Protein AF-I0FEY0-F1 (afdb_monomer_lite)

InterPro domains:
  IPR004884 Protein of unknown function DUF261 [PF03196] (1-84)

Foldseek 3Di:
DPDPDDPPPPVVVCVVVVVPFVKDFDDPPDAADPQKKKWWWKAAPPDPDTDIWIGHNPDTPDDPPCCVVVVGDIHTDGMMMGGHD

Sequence (85 aa):
MRINCYILNLCRILSFFGIKRDVRVEDKDYKCLEDEFEISEVKTKNNIGSHFMATNNTEVLYDPLFLKDRGQEYHLKSKRIFRKI

Secondary structure (DSSP, 8-state):
-------TTHHHHHHHTT----EE---TT----TTEEEEEEEE-TT-SSEEEEEE-SS-EEE-TT-TTTTT---EEEEEEEEE--

Radius of gyration: 13.18 Å; chains: 1; bounding box: 32×25×38 Å

Organism: Borrelia crocidurae (strain Achema) (NCBI:txid1155096)

Structure (mmCIF, N/CA/C/O backbone):
data_AF-I0FEY0-F1
#
_entry.id   AF-I0FEY0-F1
#
loop_
_atom_site.group_PDB
_atom_site.id
_atom_site.type_symbol
_atom_site.label_atom_id
_atom_site.label_alt_id
_atom_site.label_comp_id
_atom_site.label_asym_id
_atom_site.label_entity_id
_atom_site.label_seq_id
_atom_site.pdbx_PDB_ins_code
_atom_site.Cartn_x
_atom_site.Cartn_y
_atom_site.Cartn_z
_atom_site.occupancy
_atom_site.B_iso_or_equiv
_atom_site.auth_seq_id
_atom_site.auth_comp_id
_atom_site.auth_asym_id
_atom_site.auth_atom_id
_atom_site.pdbx_PDB_model_num
ATOM 1 N N . MET A 1 1 ? 2.197 4.150 -27.449 1.00 36.97 1 MET A N 1
ATOM 2 C CA . MET A 1 1 ? 2.673 4.970 -26.313 1.00 36.97 1 MET A CA 1
ATOM 3 C C . MET A 1 1 ? 1.976 4.463 -25.053 1.00 36.97 1 MET A C 1
ATOM 5 O O . MET A 1 1 ? 0.766 4.615 -24.959 1.00 36.97 1 MET A O 1
ATOM 9 N N . ARG A 1 2 ? 2.669 3.750 -24.151 1.00 40.88 2 ARG A N 1
ATOM 10 C CA . ARG A 1 2 ? 2.068 3.305 -22.877 1.00 40.88 2 ARG A CA 1
ATOM 11 C C . ARG A 1 2 ? 1.982 4.523 -21.959 1.00 40.88 2 ARG A C 1
ATOM 13 O O . ARG A 1 2 ? 3.004 4.991 -21.468 1.00 40.88 2 ARG A O 1
ATOM 20 N N . ILE A 1 3 ? 0.782 5.071 -21.793 1.00 36.62 3 ILE A N 1
ATOM 21 C CA . ILE A 1 3 ? 0.511 6.097 -20.786 1.00 36.62 3 ILE A CA 1
ATOM 22 C C . ILE A 1 3 ? 0.583 5.381 -19.440 1.00 36.62 3 ILE A C 1
ATOM 24 O O . ILE A 1 3 ? -0.304 4.607 -19.090 1.00 36.62 3 ILE A O 1
ATOM 28 N N . ASN A 1 4 ? 1.680 5.575 -18.714 1.00 47.03 4 ASN A N 1
ATOM 29 C CA . ASN A 1 4 ? 1.754 5.171 -17.319 1.00 47.03 4 ASN A CA 1
ATOM 30 C C . ASN A 1 4 ? 0.766 6.060 -16.555 1.00 47.03 4 ASN A C 1
ATOM 32 O O . ASN A 1 4 ? 1.039 7.234 -16.312 1.00 47.03 4 ASN A O 1
ATOM 36 N N . CYS A 1 5 ? -0.418 5.530 -16.255 1.00 47.38 5 CYS A N 1
ATOM 37 C CA . CYS A 1 5 ? -1.413 6.224 -15.451 1.00 47.38 5 CYS A CA 1
ATOM 38 C C . CYS A 1 5 ? -0.906 6.291 -14.006 1.00 47.38 5 CYS A C 1
ATOM 40 O O . CYS A 1 5 ? -1.021 5.327 -13.252 1.00 47.38 5 CYS A O 1
ATOM 42 N N . TYR A 1 6 ? -0.310 7.417 -13.623 1.00 58.75 6 TYR A N 1
ATOM 43 C CA . TYR A 1 6 ? 0.030 7.683 -12.230 1.00 58.75 6 TYR A CA 1
ATOM 44 C C . TYR A 1 6 ? -1.233 8.111 -11.488 1.00 58.75 6 TYR A C 1
ATOM 46 O O . TYR A 1 6 ? -1.900 9.066 -11.889 1.00 58.75 6 TYR A O 1
ATOM 54 N N . ILE A 1 7 ? -1.559 7.429 -10.390 1.00 63.66 7 ILE A N 1
ATOM 55 C CA . ILE A 1 7 ? -2.591 7.897 -9.462 1.00 63.66 7 ILE A CA 1
ATOM 56 C C . ILE A 1 7 ? -1.999 9.089 -8.700 1.00 63.66 7 ILE A C 1
ATOM 58 O O . ILE A 1 7 ? -1.308 8.934 -7.694 1.00 63.66 7 ILE A O 1
ATOM 62 N N . LEU A 1 8 ? -2.229 10.298 -9.213 1.00 62.16 8 LEU A N 1
ATOM 63 C CA . LEU A 1 8 ? -1.847 11.537 -8.543 1.00 62.16 8 LEU A CA 1
ATOM 64 C C . LEU A 1 8 ? -2.701 11.684 -7.279 1.00 62.16 8 LEU A C 1
ATOM 66 O O . LEU A 1 8 ? -3.867 12.063 -7.345 1.00 62.16 8 LEU A O 1
ATOM 70 N N . ASN A 1 9 ? -2.097 11.387 -6.126 1.00 69.12 9 ASN A N 1
ATOM 71 C CA . ASN A 1 9 ? -2.694 11.532 -4.799 1.00 69.12 9 ASN A CA 1
ATOM 72 C C . ASN A 1 9 ? -3.882 10.583 -4.540 1.00 69.12 9 ASN A C 1
ATOM 74 O O . ASN A 1 9 ? -5.047 10.982 -4.490 1.00 69.12 9 ASN A O 1
ATOM 78 N N . LEU A 1 10 ? -3.551 9.310 -4.309 1.00 73.81 10 LEU A N 1
ATOM 79 C CA . LEU A 1 10 ? -4.500 8.249 -3.973 1.00 73.81 10 LEU A CA 1
ATOM 80 C C . LEU A 1 10 ? -5.445 8.630 -2.820 1.00 73.81 10 LEU A C 1
ATOM 82 O O . LEU A 1 10 ? -6.647 8.415 -2.928 1.00 73.81 10 LEU A O 1
ATOM 86 N N . CYS A 1 11 ? -4.937 9.252 -1.750 1.00 71.62 11 CYS A N 1
ATOM 87 C CA . CYS A 1 11 ? -5.765 9.690 -0.622 1.00 71.62 11 CYS A CA 1
ATOM 88 C C . CYS A 1 11 ? -6.853 10.682 -1.048 1.00 71.62 11 CYS A C 1
ATOM 90 O O . CYS A 1 11 ? -7.993 10.570 -0.602 1.00 71.62 11 CYS A O 1
ATOM 92 N N . ARG A 1 12 ? -6.524 11.638 -1.927 1.00 75.19 12 ARG A N 1
ATOM 93 C CA . ARG A 1 12 ? -7.498 12.604 -2.452 1.00 75.19 12 ARG A CA 1
ATOM 94 C C . ARG A 1 12 ? -8.574 11.915 -3.288 1.00 75.19 12 ARG A C 1
ATOM 96 O O . ARG A 1 12 ? -9.738 12.276 -3.168 1.00 75.19 12 ARG A O 1
ATOM 103 N N . ILE A 1 13 ? -8.197 10.928 -4.097 1.00 78.50 13 ILE A N 1
ATOM 104 C CA . ILE A 1 13 ? -9.131 10.167 -4.939 1.00 78.50 13 ILE A CA 1
ATOM 105 C C . ILE A 1 13 ? -10.062 9.311 -4.078 1.00 78.50 13 ILE A C 1
ATOM 107 O O . ILE A 1 13 ? -11.276 9.393 -4.229 1.00 78.50 13 ILE A O 1
ATOM 111 N N . LE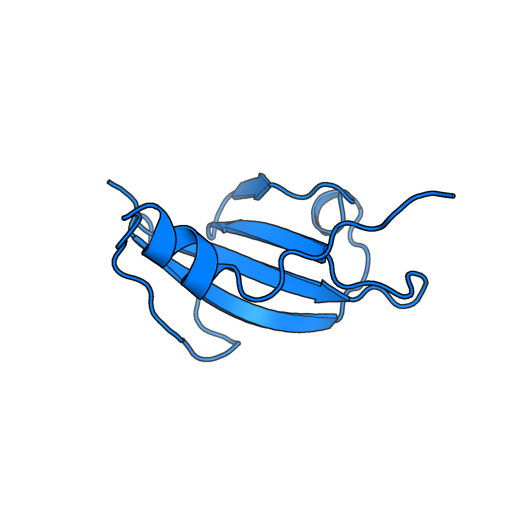U A 1 14 ? -9.514 8.550 -3.129 1.00 78.94 14 LEU A N 1
ATOM 112 C CA . LEU A 1 14 ? -10.312 7.750 -2.198 1.00 78.94 14 LEU A CA 1
ATOM 113 C C . LEU A 1 14 ? -11.277 8.637 -1.400 1.00 78.94 14 LEU A C 1
ATOM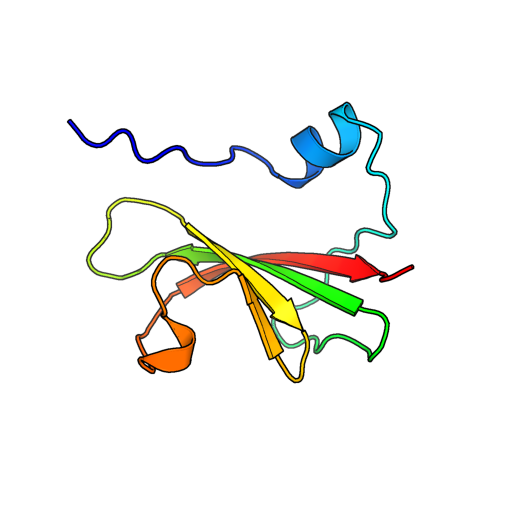 115 O O . LEU A 1 14 ? -12.467 8.341 -1.329 1.00 78.94 14 LEU A O 1
ATOM 119 N N . SER A 1 15 ? -10.796 9.776 -0.896 1.00 74.81 15 SER A N 1
ATOM 120 C CA . SER A 1 15 ? -11.628 10.761 -0.197 1.00 74.81 15 SER A CA 1
ATOM 121 C C . SER A 1 15 ? -12.742 11.333 -1.084 1.00 74.81 15 SER A C 1
ATOM 123 O O . SER A 1 15 ? -13.883 11.431 -0.633 1.00 74.81 15 SER A O 1
ATOM 125 N N . PHE A 1 16 ? -12.448 11.649 -2.352 1.00 80.44 16 PHE A N 1
ATOM 126 C CA . PHE A 1 16 ? -13.437 12.135 -3.323 1.00 80.44 16 PHE A CA 1
ATOM 127 C C . PHE A 1 16 ? -14.586 11.139 -3.530 1.00 80.44 16 PHE A C 1
ATOM 129 O O . PHE A 1 16 ? -15.743 11.545 -3.572 1.00 80.44 16 PHE A O 1
ATOM 136 N N . PHE A 1 17 ? -14.287 9.839 -3.582 1.00 80.75 17 PHE A N 1
ATOM 137 C CA . PHE A 1 17 ? -15.300 8.780 -3.675 1.00 80.75 17 PHE A CA 1
ATOM 138 C C . PHE A 1 17 ? -15.942 8.409 -2.328 1.00 80.75 17 PHE A C 1
ATOM 140 O O . PHE A 1 17 ? -1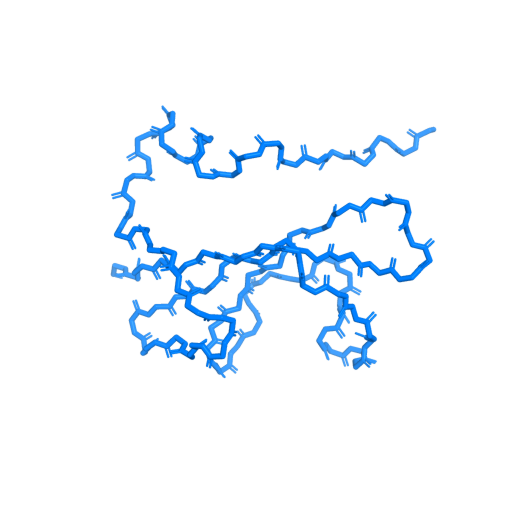6.658 7.416 -2.238 1.00 80.75 17 PHE A O 1
ATOM 147 N N . GLY A 1 18 ? -15.688 9.171 -1.259 1.00 70.75 18 GLY A N 1
ATOM 148 C CA . GLY A 1 18 ? -16.228 8.881 0.069 1.00 70.75 18 GLY A CA 1
ATOM 149 C C . GLY A 1 18 ? -15.602 7.656 0.741 1.00 70.75 18 GLY A C 1
ATOM 150 O O . GLY A 1 18 ? -16.079 7.225 1.789 1.00 70.75 18 GLY A O 1
ATOM 151 N N . ILE A 1 19 ? -14.505 7.120 0.196 1.00 74.44 19 ILE A N 1
ATOM 152 C CA . ILE A 1 19 ? -13.712 6.047 0.801 1.00 74.44 19 ILE A CA 1
ATOM 153 C C . ILE A 1 19 ? -12.837 6.678 1.894 1.00 74.44 19 ILE A C 1
ATOM 155 O O . ILE A 1 19 ? -11.623 6.840 1.767 1.00 74.44 19 ILE A O 1
ATOM 159 N N . LYS A 1 20 ? -13.493 7.082 2.984 1.00 65.06 20 LYS A N 1
ATOM 160 C CA . LYS A 1 20 ? -12.885 7.606 4.210 1.00 65.06 20 LYS A CA 1
ATOM 161 C C . LYS A 1 20 ? -12.581 6.445 5.151 1.00 65.06 20 LYS A C 1
ATOM 163 O O . LYS A 1 20 ? -13.206 6.301 6.196 1.00 65.06 20 LYS A O 1
ATOM 168 N N . ARG A 1 21 ? -11.674 5.557 4.744 1.00 67.50 21 ARG A N 1
ATOM 169 C CA . ARG A 1 21 ? -11.124 4.580 5.695 1.00 67.50 21 ARG A CA 1
ATOM 170 C C . ARG A 1 21 ? -10.281 5.326 6.734 1.00 67.50 21 ARG A C 1
ATOM 172 O O . ARG A 1 21 ? -9.910 6.476 6.507 1.00 67.50 21 ARG A O 1
ATOM 179 N N . ASP A 1 22 ? -10.005 4.689 7.864 1.00 75.69 22 ASP A N 1
ATOM 180 C CA . ASP A 1 22 ? -9.064 5.188 8.874 1.00 75.69 22 ASP A CA 1
ATOM 181 C C . ASP A 1 22 ? -7.653 5.192 8.255 1.00 75.69 22 ASP A C 1
ATOM 183 O O . ASP A 1 22 ? -6.926 4.201 8.319 1.00 75.69 22 ASP A O 1
ATOM 187 N N . VAL A 1 23 ? -7.357 6.252 7.489 1.00 77.81 23 VAL A N 1
ATOM 188 C CA . VAL A 1 23 ? -6.115 6.419 6.732 1.00 77.81 23 VAL A CA 1
ATOM 189 C C . VAL A 1 23 ? -5.113 7.150 7.604 1.00 77.81 23 VAL A C 1
ATOM 191 O O . VAL A 1 23 ? -5.322 8.317 7.943 1.00 77.81 23 VAL A O 1
ATOM 194 N N . ARG A 1 24 ? -3.986 6.499 7.886 1.00 83.38 24 ARG A N 1
ATOM 195 C CA . ARG A 1 24 ? -2.896 7.073 8.676 1.00 83.38 24 ARG A CA 1
ATOM 196 C C . ARG A 1 24 ? -1.615 7.222 7.868 1.00 83.38 24 ARG A C 1
ATOM 198 O O . ARG A 1 24 ? -1.335 6.472 6.926 1.00 83.38 24 ARG A O 1
ATOM 205 N N . VAL A 1 25 ? -0.847 8.244 8.234 1.00 82.75 25 VAL A N 1
ATOM 206 C CA . VAL A 1 25 ? 0.552 8.386 7.835 1.00 82.75 25 VAL A CA 1
ATOM 207 C C . VAL A 1 25 ? 1.375 7.842 8.985 1.00 82.75 25 VAL A C 1
ATOM 209 O O . VAL A 1 25 ? 1.291 8.376 10.082 1.00 82.75 25 VAL A O 1
ATOM 212 N N . GLU A 1 26 ? 2.153 6.805 8.711 1.00 85.19 26 GLU A N 1
ATOM 213 C CA . GLU A 1 26 ? 3.006 6.156 9.702 1.00 85.19 26 GLU A CA 1
ATOM 214 C C . GLU A 1 26 ? 4.469 6.211 9.266 1.00 85.19 26 GLU A C 1
ATOM 216 O O . GLU A 1 26 ? 4.779 6.356 8.073 1.00 85.19 26 GLU A O 1
ATOM 221 N N . ASP A 1 27 ? 5.366 6.047 10.237 1.00 84.38 27 ASP A N 1
ATOM 222 C CA . ASP A 1 27 ? 6.801 5.917 9.999 1.00 84.38 27 ASP A CA 1
ATOM 223 C C . ASP A 1 27 ? 7.115 4.782 9.031 1.00 84.38 27 ASP A C 1
ATOM 225 O O . ASP A 1 27 ? 6.427 3.761 8.992 1.00 84.38 27 ASP A O 1
ATOM 229 N N . LYS A 1 28 ? 8.192 4.931 8.250 1.00 77.94 28 LYS A N 1
ATOM 230 C CA . LYS A 1 28 ? 8.575 3.966 7.201 1.00 77.94 28 LYS A CA 1
ATOM 231 C C . LYS A 1 28 ? 8.702 2.533 7.715 1.00 77.94 28 LYS A C 1
ATOM 233 O O . LYS A 1 28 ? 8.327 1.621 6.983 1.00 77.94 28 LYS A O 1
ATOM 238 N N . ASP A 1 29 ? 9.109 2.362 8.966 1.00 84.69 29 ASP A N 1
ATOM 239 C CA . ASP A 1 29 ? 9.336 1.056 9.590 1.00 84.69 29 ASP A CA 1
ATOM 240 C C . ASP A 1 29 ? 8.089 0.472 10.271 1.00 84.69 29 ASP A C 1
ATOM 242 O O . ASP A 1 29 ? 8.113 -0.666 10.741 1.00 84.69 29 ASP A O 1
ATOM 246 N N . TYR A 1 30 ? 6.981 1.221 10.298 1.00 88.94 30 TYR A N 1
ATOM 247 C CA . TYR A 1 30 ? 5.704 0.727 10.802 1.00 88.94 30 TYR A CA 1
ATOM 248 C C . TYR A 1 30 ? 5.243 -0.510 10.026 1.00 88.94 30 TYR A C 1
ATOM 250 O O . TYR A 1 30 ? 5.248 -0.509 8.790 1.00 88.94 30 TYR A O 1
ATOM 258 N N . LYS A 1 31 ? 4.800 -1.534 10.759 1.00 87.94 31 LYS A N 1
ATOM 259 C CA . LYS A 1 31 ? 4.240 -2.778 10.226 1.00 87.94 31 LYS A CA 1
ATOM 260 C C . LYS A 1 31 ? 2.736 -2.797 10.478 1.00 87.94 31 LYS A C 1
ATOM 262 O O . LYS A 1 31 ? 2.319 -2.513 11.594 1.00 87.94 31 LYS A O 1
ATOM 267 N N . CYS A 1 32 ? 1.957 -3.165 9.463 1.00 90.00 32 CYS A N 1
ATOM 268 C CA . CYS A 1 32 ? 0.495 -3.219 9.546 1.00 90.00 32 CYS A CA 1
ATOM 269 C C . CYS A 1 32 ? 0.031 -4.151 10.671 1.00 90.00 32 CYS A C 1
ATOM 271 O O . CYS A 1 32 ? 0.599 -5.224 10.859 1.00 90.00 32 CYS A O 1
ATOM 273 N N . LEU A 1 33 ? -1.032 -3.796 11.378 1.00 90.81 33 LEU A N 1
ATOM 274 C CA . LEU A 1 33 ? -1.756 -4.738 12.234 1.00 90.81 33 LEU A CA 1
ATOM 275 C C . LEU A 1 33 ? -2.565 -5.744 11.389 1.00 90.81 33 LEU A C 1
ATOM 277 O O . LEU A 1 33 ? -2.664 -5.621 10.165 1.00 90.81 33 LEU A O 1
ATOM 281 N N . GLU A 1 34 ? -3.133 -6.775 12.023 1.00 88.00 34 GLU A N 1
ATOM 282 C CA . GLU A 1 34 ? -3.928 -7.804 11.323 1.00 88.00 34 GLU A CA 1
ATOM 283 C C . GLU A 1 34 ? -5.120 -7.206 10.563 1.00 88.00 34 GLU A C 1
ATOM 285 O O . GLU A 1 34 ? -5.422 -7.609 9.430 1.00 88.00 34 GLU A O 1
ATOM 290 N N . ASP A 1 35 ? -5.757 -6.200 11.162 1.00 88.69 35 ASP A N 1
ATOM 291 C CA . ASP A 1 35 ? -6.871 -5.444 10.606 1.00 88.69 35 ASP A CA 1
ATOM 292 C C . ASP A 1 35 ? -6.405 -4.258 9.756 1.00 88.69 35 ASP A C 1
ATOM 294 O O . ASP A 1 35 ? -7.178 -3.338 9.522 1.00 88.69 35 ASP A O 1
ATOM 298 N N . GLU A 1 36 ? -5.173 -4.264 9.248 1.00 91.19 36 GLU A N 1
ATOM 299 C CA . GLU A 1 36 ? -4.643 -3.187 8.419 1.00 91.19 36 GLU A CA 1
ATOM 300 C C . GLU A 1 36 ? -4.030 -3.682 7.110 1.00 91.19 36 GLU A C 1
ATOM 302 O O . GLU A 1 36 ? -3.688 -4.853 6.917 1.00 91.19 36 GLU A O 1
ATOM 307 N N . PHE A 1 37 ? -3.895 -2.749 6.175 1.00 90.88 37 PHE A N 1
ATOM 308 C CA . PHE A 1 37 ? -3.088 -2.908 4.980 1.00 90.88 37 PHE A CA 1
ATOM 309 C C . PHE A 1 37 ? -2.433 -1.581 4.594 1.00 90.88 37 PHE A C 1
ATOM 311 O O . PHE A 1 37 ? -2.931 -0.492 4.878 1.00 90.88 37 PHE A O 1
ATOM 318 N N . GLU A 1 38 ? -1.305 -1.687 3.912 1.00 91.19 38 GLU A N 1
ATOM 319 C CA . GLU A 1 38 ? -0.517 -0.579 3.408 1.00 91.19 38 GLU A CA 1
ATOM 320 C C . GLU A 1 38 ? -0.782 -0.407 1.915 1.00 91.19 38 GLU A C 1
ATOM 322 O O . GLU A 1 38 ? -0.800 -1.386 1.167 1.00 91.19 38 GLU A O 1
ATOM 327 N N . ILE A 1 39 ? -0.933 0.842 1.468 1.00 90.31 39 ILE A N 1
ATOM 328 C CA . ILE A 1 39 ? -0.726 1.198 0.064 1.00 90.31 39 ILE A CA 1
ATOM 329 C C . ILE A 1 39 ? 0.515 2.076 -0.041 1.00 90.31 39 ILE A C 1
ATOM 331 O O . ILE A 1 39 ? 0.602 3.138 0.584 1.00 90.31 39 ILE A O 1
ATOM 335 N N . SER A 1 40 ? 1.444 1.632 -0.878 1.00 88.56 40 SER A N 1
ATOM 336 C CA . SER A 1 40 ? 2.761 2.221 -1.050 1.00 88.56 40 SER A CA 1
ATOM 337 C C . SER A 1 40 ? 3.008 2.649 -2.483 1.00 88.56 40 SER A C 1
ATOM 339 O O . SER A 1 40 ? 2.797 1.892 -3.428 1.00 88.56 40 SER A O 1
ATOM 341 N N . GLU A 1 41 ? 3.484 3.878 -2.636 1.00 88.06 41 GLU A N 1
ATOM 342 C CA . GLU A 1 41 ? 4.039 4.394 -3.875 1.00 88.06 41 GLU A CA 1
ATOM 343 C C . GLU A 1 41 ? 5.521 4.020 -3.941 1.00 88.06 41 GLU A C 1
ATOM 345 O O . GLU A 1 41 ? 6.312 4.394 -3.071 1.00 88.06 41 GLU A O 1
ATOM 350 N N . VAL A 1 42 ? 5.913 3.298 -4.984 1.00 87.56 42 VAL A N 1
ATOM 351 C CA . VAL A 1 42 ? 7.265 2.775 -5.171 1.00 87.56 42 VAL A CA 1
ATOM 352 C C . VAL A 1 42 ? 7.831 3.177 -6.527 1.00 87.56 42 VAL A C 1
ATOM 354 O O . VAL A 1 42 ? 7.102 3.347 -7.503 1.00 87.56 42 VAL A O 1
ATOM 357 N N . LYS A 1 43 ? 9.154 3.312 -6.604 1.00 89.00 43 LYS A N 1
ATOM 358 C CA . LYS A 1 43 ? 9.884 3.590 -7.845 1.00 89.00 43 LYS A CA 1
ATOM 359 C C . LYS A 1 43 ? 10.946 2.522 -8.081 1.00 89.00 43 LYS A C 1
ATOM 361 O O . LYS A 1 43 ? 11.757 2.259 -7.198 1.00 89.00 43 LYS A O 1
ATOM 366 N N . THR A 1 44 ? 10.982 1.941 -9.276 1.00 87.19 44 THR A N 1
ATOM 367 C CA . THR A 1 44 ? 12.046 1.010 -9.686 1.00 87.19 44 THR A CA 1
ATOM 368 C C . THR A 1 44 ? 13.155 1.763 -10.423 1.00 87.19 44 THR A C 1
ATOM 370 O O . THR A 1 44 ? 12.907 2.810 -11.021 1.00 87.19 44 THR A O 1
ATOM 373 N N . LYS A 1 45 ? 14.396 1.253 -10.391 1.00 81.12 45 LYS A N 1
ATOM 374 C CA . LYS A 1 45 ? 15.547 1.900 -11.061 1.00 81.12 45 LYS A CA 1
ATOM 375 C C . LYS A 1 45 ? 15.342 2.072 -12.576 1.00 81.12 45 LYS A C 1
ATOM 377 O O . LYS A 1 45 ? 15.794 3.065 -13.135 1.00 81.12 45 LYS A O 1
ATOM 382 N N . ASN A 1 46 ? 14.627 1.141 -13.214 1.00 75.50 46 ASN A N 1
ATOM 383 C CA . ASN A 1 46 ? 14.504 1.071 -14.675 1.00 75.50 46 ASN A CA 1
ATOM 384 C C . ASN A 1 46 ? 13.210 1.689 -15.231 1.00 75.50 46 ASN A C 1
ATOM 386 O O . ASN A 1 46 ? 13.105 1.851 -16.445 1.00 75.50 46 ASN A O 1
ATOM 390 N N . ASN A 1 47 ? 12.238 2.054 -14.383 1.00 69.69 47 ASN A N 1
ATOM 391 C CA . ASN A 1 47 ? 11.027 2.745 -14.830 1.00 69.69 47 ASN A CA 1
ATOM 392 C C . ASN A 1 47 ? 11.080 4.229 -14.466 1.00 69.69 47 ASN A C 1
ATOM 394 O O . ASN A 1 47 ? 11.412 4.629 -13.351 1.00 69.69 47 ASN A O 1
ATOM 398 N N . ILE A 1 48 ? 10.660 5.063 -15.416 1.00 69.88 48 ILE A N 1
ATOM 399 C CA . ILE A 1 48 ? 10.558 6.518 -15.235 1.00 69.88 48 ILE A CA 1
ATOM 400 C C . ILE A 1 48 ? 9.447 6.874 -14.220 1.00 69.88 48 ILE A C 1
ATOM 402 O O . ILE A 1 48 ? 9.439 7.967 -13.657 1.00 69.88 48 ILE A O 1
ATOM 406 N N . GLY A 1 49 ? 8.546 5.930 -13.937 1.00 75.12 49 GLY A N 1
ATOM 407 C CA . GLY A 1 49 ? 7.312 6.137 -13.195 1.00 75.12 49 GLY A CA 1
ATOM 408 C C . GLY A 1 49 ? 7.266 5.637 -11.752 1.00 75.12 49 GLY A C 1
ATOM 409 O O . GLY A 1 49 ? 8.017 4.744 -11.362 1.00 75.12 49 GLY A O 1
ATOM 410 N N . SER A 1 50 ? 6.327 6.198 -10.985 1.00 81.38 50 SER A N 1
ATOM 411 C CA . SER A 1 50 ? 5.862 5.624 -9.719 1.00 81.38 50 SER A CA 1
ATOM 412 C C . SER A 1 50 ? 4.819 4.532 -9.972 1.00 81.38 50 SER A C 1
ATOM 414 O O . SER A 1 50 ? 3.995 4.639 -10.881 1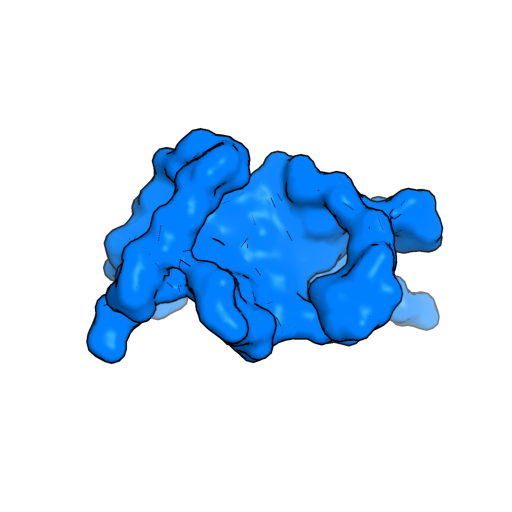.00 81.38 50 SER A O 1
ATOM 416 N N . HIS A 1 51 ? 4.819 3.507 -9.130 1.00 83.19 51 HIS A N 1
ATOM 417 C CA . HIS A 1 51 ? 3.841 2.426 -9.122 1.00 83.19 51 HIS A CA 1
ATOM 418 C C . HIS A 1 51 ? 3.216 2.320 -7.735 1.00 83.19 51 HIS A C 1
ATOM 420 O O . HIS A 1 51 ? 3.862 2.650 -6.746 1.00 83.19 51 HIS A O 1
ATOM 426 N N . PHE A 1 52 ? 1.971 1.859 -7.662 1.00 86.38 52 PHE A N 1
ATOM 427 C CA . PHE A 1 52 ? 1.323 1.576 -6.387 1.00 86.38 52 PHE A CA 1
ATOM 428 C C . PHE A 1 52 ? 1.311 0.078 -6.134 1.00 86.38 52 PHE A C 1
ATOM 430 O O . PHE A 1 52 ? 1.014 -0.703 -7.039 1.00 86.38 52 PHE A O 1
ATOM 437 N N . MET A 1 53 ? 1.617 -0.291 -4.900 1.00 89.81 53 MET A N 1
ATOM 438 C CA . MET A 1 53 ? 1.540 -1.648 -4.387 1.00 89.81 53 MET A CA 1
ATOM 439 C C . MET A 1 53 ? 0.676 -1.630 -3.129 1.00 89.81 53 MET A C 1
ATOM 441 O O . MET A 1 53 ? 0.741 -0.669 -2.362 1.00 89.81 53 MET A O 1
ATOM 445 N N . ALA A 1 54 ? -0.128 -2.667 -2.923 1.00 91.00 54 ALA A N 1
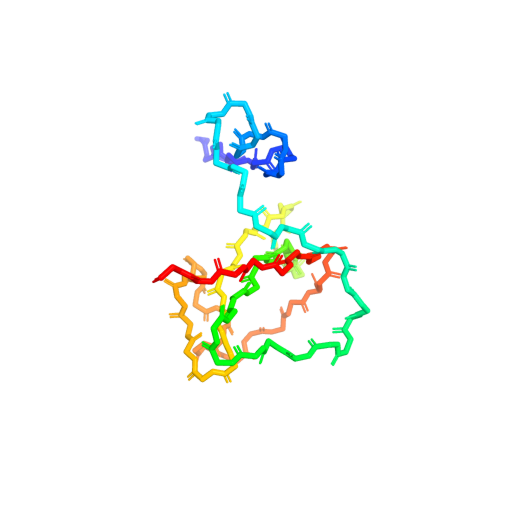ATOM 446 C CA . ALA A 1 54 ? -0.863 -2.874 -1.687 1.00 91.00 54 ALA A CA 1
ATOM 447 C C . ALA A 1 54 ? -0.438 -4.192 -1.044 1.00 91.00 54 ALA A C 1
ATOM 449 O O . ALA A 1 54 ? -0.436 -5.243 -1.687 1.00 91.00 54 ALA A O 1
ATOM 450 N N . THR A 1 55 ? -0.090 -4.138 0.233 1.00 91.06 55 THR A N 1
ATOM 451 C CA . THR A 1 55 ? 0.361 -5.298 1.006 1.00 91.06 55 THR A CA 1
ATOM 452 C C . THR A 1 55 ? -0.225 -5.232 2.403 1.00 91.06 55 THR A C 1
ATOM 454 O O . THR A 1 55 ? -0.451 -4.147 2.928 1.00 91.06 55 THR A O 1
ATOM 457 N N . ASN A 1 56 ? -0.419 -6.376 3.039 1.00 88.31 56 ASN A N 1
ATOM 458 C CA . ASN A 1 56 ? -0.488 -6.448 4.496 1.00 88.31 56 ASN A CA 1
ATOM 459 C C . ASN A 1 56 ? 0.789 -7.157 5.000 1.00 88.31 56 ASN A C 1
ATOM 461 O O . ASN A 1 56 ? 1.669 -7.485 4.202 1.00 88.31 56 ASN A O 1
ATOM 465 N N . ASN A 1 57 ? 0.941 -7.361 6.311 1.00 81.19 57 ASN A N 1
ATOM 466 C CA . ASN A 1 57 ? 2.155 -7.993 6.848 1.00 81.19 57 ASN A CA 1
ATOM 467 C C . ASN A 1 57 ? 2.417 -9.412 6.316 1.00 81.19 57 ASN A C 1
ATOM 469 O O . ASN A 1 57 ? 3.562 -9.859 6.349 1.00 81.19 57 ASN A O 1
ATOM 473 N N . THR A 1 58 ? 1.382 -10.120 5.868 1.00 83.06 58 THR A N 1
ATOM 474 C CA . THR A 1 58 ? 1.437 -11.543 5.511 1.00 83.06 58 THR A CA 1
ATOM 475 C C . THR A 1 58 ? 1.282 -11.796 4.012 1.00 83.06 58 THR A C 1
ATOM 477 O O . THR A 1 58 ? 1.693 -12.845 3.529 1.00 83.06 58 THR A O 1
ATOM 480 N N . GLU A 1 59 ? 0.707 -10.856 3.264 1.00 88.06 59 GLU A N 1
ATOM 481 C CA . GLU A 1 59 ? 0.224 -11.064 1.901 1.00 88.06 59 GLU A CA 1
ATOM 482 C C . GLU A 1 59 ? 0.445 -9.837 1.013 1.00 88.06 59 GLU A C 1
ATOM 484 O O . GLU A 1 59 ? 0.346 -8.676 1.432 1.00 88.06 59 GLU A O 1
ATOM 489 N N . VAL A 1 60 ? 0.664 -10.110 -0.271 1.00 90.00 60 VAL A N 1
ATOM 490 C CA . VAL A 1 60 ? 0.640 -9.107 -1.332 1.00 90.00 60 VAL A CA 1
ATOM 491 C C . VAL A 1 60 ? -0.778 -9.038 -1.889 1.00 90.00 60 VAL A C 1
ATOM 493 O O . VAL A 1 60 ? -1.239 -9.960 -2.554 1.00 90.00 60 VAL A O 1
ATOM 496 N N . LEU A 1 61 ? -1.478 -7.939 -1.613 1.00 89.81 61 LEU A N 1
ATOM 497 C CA . LEU A 1 61 ? -2.855 -7.728 -2.069 1.00 89.81 61 LEU A CA 1
ATOM 498 C C . LEU A 1 61 ? -2.894 -7.247 -3.523 1.00 89.81 61 LEU A C 1
ATOM 500 O O . LEU A 1 61 ? -3.814 -7.562 -4.273 1.00 89.81 61 LEU A O 1
ATOM 504 N N . TYR A 1 62 ? -1.902 -6.446 -3.912 1.00 89.75 62 TYR A N 1
ATOM 505 C CA . TYR A 1 62 ? -1.762 -5.903 -5.254 1.00 89.75 62 TYR A CA 1
ATOM 506 C C . TYR A 1 62 ? -0.306 -5.528 -5.519 1.00 89.75 62 TYR A C 1
ATOM 508 O O . TYR A 1 62 ? 0.224 -4.633 -4.869 1.00 89.75 62 TYR A O 1
ATOM 516 N N . ASP A 1 63 ? 0.324 -6.163 -6.502 1.00 87.12 63 ASP A N 1
ATOM 517 C CA . ASP A 1 63 ? 1.664 -5.813 -6.980 1.00 87.12 63 ASP A CA 1
ATOM 518 C C . ASP A 1 63 ? 1.740 -6.053 -8.495 1.00 87.12 63 ASP A C 1
ATOM 520 O O . ASP A 1 63 ? 2.066 -7.151 -8.948 1.00 87.12 63 ASP A O 1
ATOM 524 N N . PRO A 1 64 ? 1.414 -5.043 -9.317 1.00 82.25 64 PRO A N 1
ATOM 525 C CA . PRO A 1 64 ? 1.268 -5.225 -10.759 1.00 82.25 64 PRO A CA 1
ATOM 526 C C . PRO A 1 64 ? 2.599 -5.501 -11.465 1.00 82.25 64 PRO A C 1
ATOM 528 O O . PRO A 1 64 ? 2.610 -5.891 -12.632 1.00 82.25 64 PRO A O 1
ATOM 531 N N . LEU A 1 65 ? 3.724 -5.254 -10.790 1.00 84.31 65 LEU A N 1
ATOM 532 C CA . LEU A 1 65 ? 5.060 -5.495 -11.321 1.00 84.31 65 LEU A CA 1
ATOM 533 C C . LEU A 1 65 ? 5.715 -6.743 -10.719 1.00 84.31 65 LEU A C 1
ATOM 535 O O . LEU A 1 65 ? 6.837 -7.065 -11.115 1.00 84.31 65 LEU A O 1
ATOM 539 N N . PHE A 1 66 ? 5.021 -7.456 -9.825 1.00 85.81 66 PHE A N 1
ATOM 540 C CA . PHE A 1 66 ? 5.540 -8.624 -9.111 1.00 85.81 66 PHE A CA 1
ATOM 541 C C . PHE A 1 66 ? 6.888 -8.330 -8.428 1.00 85.81 66 PHE A C 1
ATOM 543 O O . PHE A 1 66 ? 7.791 -9.165 -8.436 1.00 85.81 66 PHE A O 1
ATOM 550 N N . LEU A 1 67 ? 7.057 -7.121 -7.887 1.00 86.69 67 LEU A N 1
ATOM 551 C CA . LEU A 1 67 ? 8.282 -6.673 -7.228 1.00 86.69 67 LEU A CA 1
ATOM 552 C C . LEU A 1 67 ? 8.622 -7.531 -6.009 1.00 86.69 67 LEU A C 1
ATOM 554 O O . LEU A 1 67 ? 9.776 -7.921 -5.849 1.00 86.69 67 LEU A O 1
ATOM 558 N N . LYS A 1 68 ? 7.629 -7.845 -5.168 1.00 84.75 68 LYS A N 1
ATOM 559 C CA . LYS A 1 68 ? 7.805 -8.696 -3.982 1.00 84.75 68 LYS A CA 1
ATOM 560 C C . LYS A 1 68 ? 8.131 -10.136 -4.375 1.00 84.75 68 LYS A C 1
ATOM 562 O O . LYS A 1 68 ? 9.162 -10.648 -3.949 1.00 84.75 68 LYS A O 1
ATOM 567 N N . ASP A 1 69 ? 7.314 -10.742 -5.236 1.00 84.56 69 ASP A N 1
ATOM 568 C CA . ASP A 1 69 ? 7.485 -12.130 -5.695 1.00 84.56 69 ASP A CA 1
ATOM 569 C C . ASP A 1 69 ? 8.824 -12.362 -6.404 1.00 84.56 69 ASP A C 1
ATOM 571 O O . ASP A 1 69 ? 9.447 -13.409 -6.248 1.00 84.56 69 ASP A O 1
ATOM 575 N N . ARG A 1 70 ? 9.297 -11.378 -7.178 1.00 87.38 70 ARG A N 1
ATOM 576 C CA . ARG A 1 70 ? 10.576 -11.465 -7.901 1.00 87.38 70 ARG A CA 1
ATOM 577 C C . ARG A 1 70 ? 11.778 -11.028 -7.067 1.00 87.38 70 ARG A C 1
ATOM 579 O O . ARG A 1 70 ? 12.893 -11.056 -7.583 1.00 87.38 70 ARG A O 1
ATOM 586 N N . GLY A 1 71 ? 11.569 -10.570 -5.830 1.00 86.56 71 GLY A N 1
ATOM 587 C CA . GLY A 1 71 ? 12.623 -9.974 -5.006 1.00 86.56 71 GLY A CA 1
ATOM 588 C C . GLY A 1 71 ? 13.284 -8.757 -5.664 1.00 86.56 71 GLY A C 1
ATOM 589 O O . GLY A 1 71 ? 14.469 -8.504 -5.455 1.00 86.56 71 GLY A O 1
ATOM 590 N N . GLN A 1 72 ? 12.553 -8.025 -6.508 1.00 88.56 72 GLN A N 1
ATOM 591 C CA . GLN A 1 72 ? 13.097 -6.897 -7.252 1.00 88.56 72 GLN A CA 1
ATOM 592 C C . GLN A 1 72 ? 13.218 -5.666 -6.351 1.00 88.56 72 GLN A C 1
ATOM 594 O O . GLN A 1 72 ? 12.259 -5.260 -5.698 1.00 88.56 72 GLN A O 1
ATOM 599 N N . GLU A 1 73 ? 14.381 -5.015 -6.368 1.00 89.88 73 GLU A N 1
ATOM 600 C CA . GLU A 1 73 ? 14.590 -3.777 -5.618 1.00 89.88 73 GLU A CA 1
ATOM 601 C C . GLU A 1 73 ? 13.690 -2.635 -6.112 1.00 89.88 73 GLU A C 1
ATOM 603 O O . GLU A 1 73 ? 13.609 -2.328 -7.309 1.00 89.88 73 GLU A O 1
ATOM 608 N N . TYR A 1 74 ? 13.084 -1.931 -5.159 1.00 89.94 74 TYR A N 1
ATOM 609 C CA . TYR A 1 74 ? 12.340 -0.701 -5.387 1.00 89.94 74 TYR A CA 1
ATOM 610 C C . TYR A 1 74 ? 12.583 0.298 -4.254 1.00 89.94 74 TYR A C 1
ATOM 612 O O . TYR A 1 74 ? 12.902 -0.058 -3.123 1.00 89.94 74 TYR A O 1
ATOM 620 N N . HIS A 1 75 ? 12.405 1.578 -4.560 1.00 89.81 75 HIS A N 1
ATOM 621 C CA . HIS A 1 75 ? 12.479 2.660 -3.591 1.00 89.81 75 HIS A CA 1
ATOM 622 C C . HIS A 1 75 ? 11.075 3.074 -3.163 1.00 89.81 75 HIS A C 1
ATOM 624 O O . HIS A 1 75 ? 10.272 3.490 -3.999 1.00 89.81 75 HIS A O 1
ATOM 630 N N . LEU A 1 76 ? 10.797 3.012 -1.862 1.00 88.12 76 LEU A N 1
ATOM 631 C CA . LEU A 1 76 ? 9.560 3.530 -1.286 1.00 88.12 76 LEU A CA 1
ATOM 632 C C . LEU A 1 76 ? 9.552 5.067 -1.327 1.00 88.12 76 LEU A C 1
ATOM 634 O O . LEU A 1 76 ? 10.440 5.717 -0.769 1.00 88.12 76 LEU A O 1
ATOM 638 N N . LYS A 1 77 ? 8.546 5.650 -1.981 1.00 86.81 77 LYS A N 1
ATOM 639 C CA . LYS A 1 77 ? 8.329 7.101 -2.075 1.00 86.81 77 LYS A CA 1
ATOM 640 C C . LYS A 1 77 ? 7.379 7.600 -1.001 1.00 86.81 77 LYS A C 1
ATOM 642 O O . LYS A 1 77 ? 7.698 8.559 -0.301 1.00 86.81 77 LYS A O 1
ATOM 647 N N . SER A 1 78 ? 6.233 6.949 -0.869 1.00 85.00 78 SER A N 1
ATOM 648 C CA . SER A 1 78 ? 5.227 7.278 0.131 1.00 85.00 78 SER A CA 1
ATOM 649 C C . SER A 1 78 ? 4.468 6.018 0.533 1.00 85.00 78 SER A C 1
ATOM 651 O O . SER A 1 78 ? 4.368 5.086 -0.259 1.00 85.00 78 SER A O 1
ATOM 653 N N . LYS A 1 79 ? 3.951 5.987 1.764 1.00 87.75 79 LYS A N 1
ATOM 654 C CA . LYS A 1 79 ? 3.083 4.911 2.248 1.00 87.75 79 LYS A CA 1
ATOM 655 C C . LYS A 1 79 ? 1.920 5.451 3.062 1.00 87.75 79 LYS A C 1
ATOM 657 O O . LYS A 1 79 ? 2.022 6.531 3.656 1.00 87.75 79 LYS A O 1
ATOM 662 N N . ARG A 1 80 ? 0.810 4.722 3.059 1.00 88.12 80 ARG A N 1
ATOM 663 C CA . ARG A 1 80 ? -0.402 5.022 3.828 1.00 88.12 80 ARG A CA 1
ATOM 664 C C . ARG A 1 80 ? -0.974 3.730 4.380 1.00 88.12 80 ARG A C 1
ATOM 666 O O . ARG A 1 80 ? -1.065 2.752 3.642 1.00 88.12 80 ARG A O 1
ATOM 673 N N . ILE A 1 81 ? -1.358 3.759 5.648 1.00 88.88 81 ILE A N 1
ATOM 674 C CA . ILE A 1 81 ? -1.964 2.623 6.339 1.00 88.88 81 ILE A CA 1
ATOM 675 C C . ILE A 1 81 ? -3.476 2.801 6.340 1.00 88.88 81 ILE A C 1
ATOM 677 O O . ILE A 1 81 ? -3.969 3.916 6.510 1.00 88.88 81 ILE A O 1
ATOM 681 N N . PHE A 1 82 ? -4.193 1.708 6.114 1.00 87.31 82 PHE A N 1
ATOM 682 C CA . PHE A 1 82 ? -5.644 1.650 6.037 1.00 87.31 82 PHE A CA 1
ATOM 683 C C . PHE A 1 82 ? -6.155 0.515 6.912 1.00 87.31 82 PHE A C 1
ATOM 685 O O . PHE A 1 82 ? -5.640 -0.597 6.840 1.00 87.31 82 PHE A O 1
ATOM 692 N N . ARG A 1 83 ? -7.238 0.760 7.647 1.00 87.44 83 ARG A N 1
ATOM 693 C CA . ARG A 1 83 ? -7.949 -0.287 8.388 1.00 87.44 83 ARG A CA 1
ATOM 694 C C . ARG A 1 83 ? -8.878 -1.115 7.479 1.00 87.44 83 ARG A C 1
ATOM 696 O O . ARG A 1 83 ? -9.551 -0.5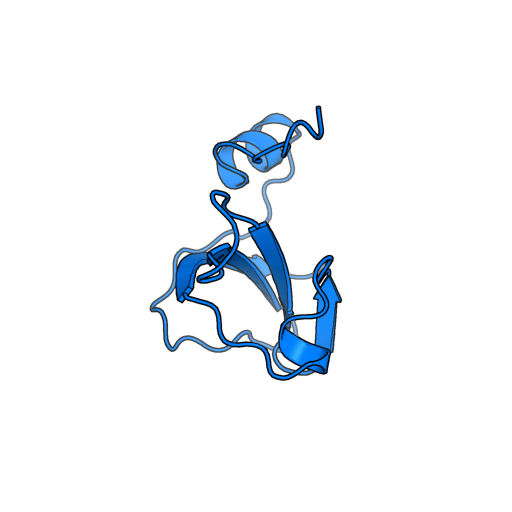63 6.598 1.00 87.44 83 ARG A O 1
ATOM 703 N N . LYS A 1 84 ? -8.890 -2.436 7.665 1.00 77.81 84 LYS A N 1
ATOM 704 C CA . LYS A 1 84 ? -9.834 -3.419 7.112 1.00 77.81 84 LYS A CA 1
ATOM 705 C C . LYS A 1 84 ? -11.189 -3.272 7.826 1.00 77.81 84 LYS A C 1
ATOM 707 O O . LYS A 1 84 ? -11.250 -2.743 8.933 1.00 77.81 84 LYS A O 1
ATOM 712 N N . ILE A 1 85 ? -12.263 -3.683 7.155 1.00 68.81 85 ILE A N 1
ATOM 713 C CA . ILE A 1 85 ? -13.631 -3.741 7.700 1.00 68.81 85 ILE A CA 1
ATOM 714 C C . ILE A 1 85 ? -13.944 -5.205 7.971 1.00 68.81 85 ILE A C 1
ATOM 716 O O . ILE A 1 85 ? -13.570 -6.013 7.088 1.00 68.81 85 ILE A O 1
#

pLDDT: mean 80.26, std 12.35, range [36.62, 91.19]